Protein AF-A0A8T4MNX9-F1 (afdb_monomer)

Sequence (175 aa):
MQTFHKLNKKAQIATSMLVLIALIFSVAALFAMVSFNGNLQFSSVGLYGMINDANTMNNYFIQQSQIFGKSLVIECKDCSNEQILEKGKTFDAQRKIRFTNEGDFFAKLRNGEFKFEKQADNSYTLKIENIHVQFESGYNKIERNFDICQTFNSNGDFIGDCKVDIPVPAIEQTN

Solvent-accessible surface area (backbone atoms only — not comparable to full-atom values): 10101 Å² total; per-residue (Å²): 136,85,80,78,74,80,72,54,71,70,58,57,53,50,52,53,50,51,54,52,51,54,50,52,51,51,52,50,50,50,51,48,51,55,58,49,50,59,52,52,56,56,54,50,54,53,51,51,52,50,51,51,50,52,52,52,50,51,54,47,51,54,51,51,49,50,55,50,50,20,48,42,40,67,77,38,74,85,54,54,73,68,54,53,29,52,49,26,39,48,56,56,68,71,55,90,74,84,60,90,55,49,56,46,58,48,46,28,37,46,70,46,56,55,48,78,47,78,45,96,87,55,32,35,36,39,38,36,68,73,33,52,38,62,45,78,58,92,93,46,76,51,76,49,71,48,68,47,35,40,28,23,41,76,80,20,47,81,76,46,73,48,88,70,83,70,79,72,77,79,75,79,77,81,127

Foldseek 3Di:
DDPPPPPDVVVVVVVVVVVVVVVVVVVVVVVVVVVVVVVVVVVVVQVVVQVVVVVVVVVVLLVLVLVLLLCCLPVPVPHDLVVQLVSLLVSLVPDPDDDPFQCQSSVCSNVVQWDWDQDPVRKIKIKHFFRWGWDDDDPDIDIDTDIFIWIAHSNSHTDDGDDDPPPDPPPPPDD

Structure (mmCIF, N/CA/C/O backbone):
data_AF-A0A8T4MNX9-F1
#
_entry.id   AF-A0A8T4MNX9-F1
#
loop_
_atom_site.group_PDB
_atom_site.id
_atom_site.type_symbol
_atom_site.label_atom_id
_atom_site.label_alt_id
_atom_site.label_comp_id
_atom_site.label_asym_id
_atom_site.label_entity_id
_atom_site.label_seq_id
_atom_site.pdbx_PDB_ins_code
_atom_site.Cartn_x
_atom_site.Cartn_y
_atom_site.Cartn_z
_atom_site.occupancy
_atom_site.B_iso_or_equiv
_atom_site.auth_seq_id
_atom_site.auth_comp_id
_atom_site.auth_asym_id
_atom_site.auth_atom_id
_atom_site.pdbx_PDB_model_num
ATOM 1 N N . MET A 1 1 ? -70.159 -16.897 48.121 1.00 38.66 1 MET A N 1
ATOM 2 C CA . MET A 1 1 ? -69.484 -17.189 49.403 1.00 38.66 1 MET A CA 1
ATOM 3 C C . MET A 1 1 ? -67.984 -17.049 49.162 1.00 38.66 1 MET A C 1
ATOM 5 O O . MET A 1 1 ? -67.367 -17.960 48.635 1.00 38.66 1 MET A O 1
ATOM 9 N N . GLN A 1 2 ? -67.432 -15.850 49.371 1.00 43.41 2 GLN A N 1
ATOM 10 C CA . GLN A 1 2 ? -66.018 -15.557 49.115 1.00 43.41 2 GLN A CA 1
ATOM 11 C C . GLN A 1 2 ? -65.214 -15.901 50.368 1.00 43.41 2 GLN A C 1
ATOM 13 O O . GLN A 1 2 ? -65.247 -15.177 51.361 1.00 43.41 2 GLN A O 1
ATOM 18 N N . THR A 1 3 ? -64.510 -17.027 50.344 1.00 44.75 3 THR A N 1
ATOM 19 C CA . THR A 1 3 ? -63.519 -17.354 51.367 1.00 44.75 3 THR A CA 1
ATOM 20 C C . THR A 1 3 ? -62.298 -16.469 51.151 1.00 44.75 3 THR A C 1
ATOM 22 O O . THR A 1 3 ? -61.419 -16.793 50.355 1.00 44.75 3 THR A O 1
ATOM 25 N N . PHE A 1 4 ? -62.240 -15.339 51.859 1.00 53.03 4 PHE A N 1
ATOM 26 C CA . PHE A 1 4 ? -60.992 -14.606 52.051 1.00 53.03 4 PHE A CA 1
ATOM 27 C C . PHE A 1 4 ? -60.040 -15.507 52.836 1.00 53.03 4 PHE A C 1
ATOM 29 O O . PHE A 1 4 ? -60.134 -15.650 54.056 1.00 53.03 4 PHE A O 1
ATOM 36 N N . HIS A 1 5 ? -59.153 -16.174 52.104 1.00 58.25 5 HIS A N 1
ATOM 37 C CA . HIS A 1 5 ? -58.080 -16.971 52.666 1.00 58.25 5 HIS A CA 1
ATOM 38 C C . HIS A 1 5 ? -57.181 -16.021 53.466 1.00 58.25 5 HIS A C 1
ATOM 40 O O . HIS A 1 5 ? -56.518 -15.147 52.908 1.00 58.25 5 HIS A O 1
ATOM 46 N N . LYS A 1 6 ? -57.237 -16.123 54.798 1.00 58.81 6 LYS A N 1
ATOM 47 C CA . LYS A 1 6 ? -56.472 -15.287 55.726 1.00 58.81 6 LYS A CA 1
ATOM 48 C C . LYS A 1 6 ? -54.999 -15.676 55.588 1.00 58.81 6 LYS A C 1
ATOM 50 O O . LYS A 1 6 ? -54.526 -16.582 56.267 1.00 58.81 6 LYS A O 1
ATOM 55 N N . LEU A 1 7 ? -54.306 -15.044 54.642 1.00 60.62 7 LEU A N 1
ATOM 56 C CA . LEU A 1 7 ? -52.885 -15.264 54.392 1.00 60.62 7 LEU A CA 1
ATOM 57 C C . LEU A 1 7 ? -52.114 -15.073 55.702 1.00 60.62 7 LEU A C 1
ATOM 59 O O . LEU A 1 7 ? -52.277 -14.075 56.406 1.00 60.62 7 LEU A O 1
ATOM 63 N N . ASN A 1 8 ? -51.301 -16.070 56.046 1.00 74.56 8 ASN A N 1
ATOM 64 C CA . ASN A 1 8 ? -50.465 -16.053 57.238 1.00 74.56 8 ASN A CA 1
ATOM 65 C C . ASN A 1 8 ? -49.591 -14.785 57.208 1.00 74.56 8 ASN A C 1
ATOM 67 O O . ASN A 1 8 ? -48.913 -14.542 56.212 1.00 74.56 8 ASN A O 1
ATOM 71 N N . LYS A 1 9 ? -49.594 -13.970 58.275 1.00 70.88 9 LYS A N 1
ATOM 72 C CA . LYS A 1 9 ? -48.871 -12.678 58.318 1.00 70.88 9 LYS A CA 1
ATOM 73 C C . LYS A 1 9 ? -47.396 -12.812 57.919 1.00 70.88 9 LYS A C 1
ATOM 75 O O . LYS A 1 9 ? -46.846 -11.917 57.290 1.00 70.88 9 LYS A O 1
ATOM 80 N N . LYS A 1 10 ? -46.774 -13.956 58.226 1.00 69.94 10 LYS A N 1
ATOM 81 C CA . LYS A 1 10 ? -45.397 -14.276 57.813 1.00 69.94 10 LYS A CA 1
ATOM 82 C C . LYS A 1 10 ? -45.247 -14.411 56.293 1.00 69.94 10 LYS A C 1
ATOM 84 O O . LYS A 1 10 ? -44.260 -13.942 55.741 1.00 69.94 10 LYS A O 1
ATOM 89 N N . ALA A 1 11 ? -46.235 -15.002 55.621 1.00 69.56 11 ALA A N 1
ATOM 90 C CA . ALA A 1 11 ? -46.249 -15.138 54.169 1.00 69.56 11 ALA A CA 1
ATOM 91 C C . ALA A 1 11 ? -46.411 -13.777 53.478 1.00 69.56 11 ALA A C 1
ATOM 93 O O . ALA A 1 11 ? -45.709 -13.530 52.512 1.00 69.56 11 ALA A O 1
ATOM 94 N N . GLN A 1 12 ? -47.255 -12.880 54.008 1.00 77.69 12 GLN A N 1
ATOM 95 C CA . GLN A 1 12 ? -47.420 -11.510 53.491 1.00 77.69 12 GLN A CA 1
ATOM 96 C C . GLN A 1 12 ? -46.139 -10.668 53.586 1.00 77.69 12 GLN A C 1
ATOM 98 O O . GLN A 1 12 ? -45.825 -9.914 52.668 1.00 77.69 12 GLN A O 1
ATOM 103 N N . ILE A 1 13 ? -45.396 -10.800 54.689 1.00 80.56 13 ILE A N 1
ATOM 104 C CA . ILE A 1 13 ? -44.111 -10.110 54.872 1.00 80.56 13 ILE A CA 1
ATOM 105 C C . ILE A 1 13 ? -43.062 -10.666 53.898 1.00 80.56 13 ILE A C 1
ATOM 107 O O . ILE A 1 13 ? -42.304 -9.904 53.304 1.00 80.56 13 ILE A O 1
ATOM 111 N N . ALA A 1 14 ? -43.046 -11.985 53.687 1.00 79.38 14 ALA A N 1
ATOM 112 C CA . ALA A 1 14 ? -42.135 -12.613 52.736 1.00 79.38 14 ALA A CA 1
ATOM 113 C C . AL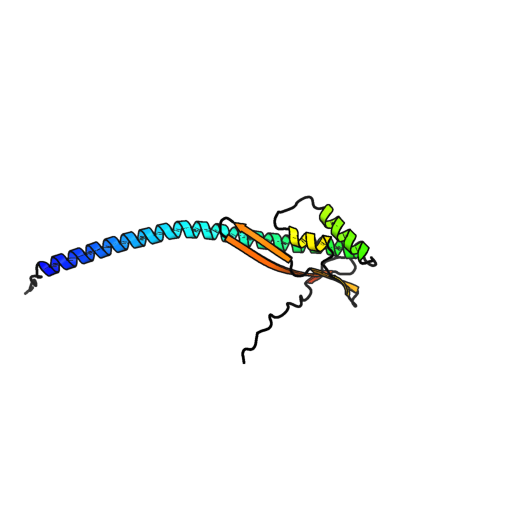A A 1 14 ? -42.427 -12.188 51.288 1.00 79.38 14 ALA A C 1
ATOM 115 O O . ALA A 1 14 ? -41.497 -11.836 50.566 1.00 79.38 14 ALA A O 1
ATOM 116 N N . THR A 1 15 ? -43.697 -12.153 50.860 1.00 81.31 15 THR A N 1
ATOM 117 C CA . THR A 1 15 ? -44.045 -11.676 49.512 1.00 81.31 15 THR A CA 1
ATOM 118 C C . THR A 1 15 ? -43.750 -10.194 49.322 1.00 81.31 15 THR A C 1
ATOM 120 O O . THR A 1 15 ? -43.265 -9.832 48.254 1.00 81.31 15 THR A O 1
ATOM 123 N N . SER A 1 16 ? -43.971 -9.335 50.326 1.00 83.81 16 SER A N 1
ATOM 124 C CA . SER A 1 16 ? -43.632 -7.910 50.187 1.00 83.81 16 SER A CA 1
ATOM 125 C C . SER A 1 16 ? -42.120 -7.685 50.067 1.00 83.81 16 SER A C 1
ATOM 127 O O . SER A 1 16 ? -41.690 -6.886 49.235 1.00 83.81 16 SER A O 1
ATOM 129 N N . MET A 1 17 ? -41.307 -8.443 50.813 1.00 86.00 17 MET A N 1
ATOM 130 C CA . MET A 1 17 ? -39.849 -8.427 50.658 1.00 86.00 17 MET A CA 1
ATOM 131 C C . MET A 1 17 ? -39.405 -8.911 49.278 1.00 86.00 17 MET A C 1
ATOM 133 O O . MET A 1 17 ? -38.504 -8.321 48.689 1.00 86.00 17 MET A O 1
ATOM 137 N N . LEU A 1 18 ? -40.042 -9.950 48.739 1.00 89.62 18 LEU A N 1
ATOM 138 C CA . LEU A 1 18 ? -39.700 -10.502 47.426 1.00 89.62 18 LEU A CA 1
ATOM 139 C C . LEU A 1 18 ? -39.966 -9.483 46.307 1.00 89.62 18 LEU A C 1
ATOM 141 O O . LEU A 1 18 ? -39.127 -9.300 45.428 1.00 89.62 18 LEU A O 1
ATOM 145 N N . VAL A 1 19 ? -41.082 -8.751 46.392 1.00 89.88 19 VAL A N 1
ATOM 146 C CA . VAL A 1 19 ? -41.398 -7.641 45.476 1.00 89.88 19 VAL A CA 1
ATOM 147 C C . VAL A 1 19 ? -40.375 -6.510 45.600 1.00 89.88 19 VAL A C 1
ATOM 149 O O . VAL A 1 19 ? -39.919 -5.989 44.585 1.00 89.88 19 VAL A O 1
ATOM 152 N N . LEU A 1 20 ? -39.966 -6.153 46.822 1.00 91.12 20 LEU A N 1
ATOM 153 C CA . LEU A 1 20 ? -38.957 -5.115 47.052 1.00 91.12 20 LEU A CA 1
ATOM 154 C C . LEU A 1 20 ? -37.597 -5.497 46.446 1.00 91.12 20 LEU A C 1
ATOM 156 O O . LEU A 1 20 ? -36.975 -4.691 45.758 1.00 91.12 20 LEU A O 1
ATOM 160 N N . ILE A 1 21 ? -37.155 -6.738 46.664 1.00 91.25 21 ILE A N 1
ATOM 161 C CA . ILE A 1 21 ? -35.903 -7.265 46.108 1.00 91.25 21 ILE A CA 1
ATOM 162 C C . ILE A 1 21 ? -35.964 -7.269 44.578 1.00 91.25 21 ILE A C 1
ATOM 164 O O . ILE A 1 21 ? -35.032 -6.793 43.931 1.00 91.25 21 ILE A O 1
ATOM 168 N N . ALA A 1 22 ? -37.071 -7.736 43.992 1.00 92.81 22 ALA A N 1
ATOM 169 C CA . ALA A 1 22 ? -37.268 -7.718 42.544 1.00 92.81 22 ALA A CA 1
ATOM 170 C C . ALA A 1 22 ? -37.194 -6.294 41.968 1.00 92.81 22 ALA A C 1
ATOM 172 O O . ALA A 1 22 ? -36.611 -6.082 40.902 1.00 92.81 22 ALA A O 1
ATOM 173 N N . LEU A 1 23 ? -37.726 -5.304 42.690 1.00 94.25 23 LEU A N 1
ATOM 174 C CA . LEU A 1 23 ? -37.681 -3.903 42.284 1.00 94.25 23 LEU A CA 1
ATOM 175 C C . LEU A 1 23 ? -36.249 -3.348 42.312 1.00 94.25 23 LEU A C 1
ATOM 177 O O . LEU A 1 23 ? -35.819 -2.720 41.347 1.00 94.25 23 LEU A O 1
ATOM 181 N N . ILE A 1 24 ? -35.482 -3.645 43.365 1.00 93.56 24 ILE A N 1
ATOM 182 C CA . ILE A 1 24 ? -34.069 -3.248 43.477 1.00 93.56 24 ILE A CA 1
ATOM 183 C C . ILE A 1 24 ? -33.238 -3.875 42.352 1.00 93.56 24 ILE A C 1
ATOM 185 O O . ILE A 1 24 ? -32.477 -3.170 41.691 1.00 93.56 24 ILE A O 1
ATOM 189 N N . PHE A 1 25 ? -33.414 -5.173 42.084 1.00 93.56 25 PHE A N 1
ATOM 190 C CA . PHE A 1 25 ? -32.725 -5.843 40.977 1.00 93.56 25 PHE A CA 1
ATOM 191 C C . PHE A 1 25 ? -33.097 -5.254 39.615 1.00 93.56 25 PHE A C 1
ATOM 193 O O . PHE A 1 25 ? -32.224 -5.099 38.767 1.00 93.56 25 PHE A O 1
ATOM 200 N N . SER A 1 26 ? -34.361 -4.875 39.415 1.00 94.12 26 SER A N 1
ATOM 201 C CA . SER A 1 26 ? -34.811 -4.246 38.168 1.00 94.12 26 SER A CA 1
ATOM 202 C C . SER A 1 26 ? -34.142 -2.887 37.949 1.00 94.12 26 SER A C 1
ATOM 204 O O . SER A 1 26 ? -33.672 -2.600 36.850 1.00 94.12 26 SER A O 1
ATOM 206 N N . VAL A 1 27 ? -34.032 -2.068 39.002 1.00 93.06 27 VAL A N 1
ATOM 207 C CA . VAL A 1 27 ? -33.327 -0.777 38.944 1.00 93.06 27 VAL A CA 1
ATOM 208 C C . VAL A 1 27 ? -31.831 -0.978 38.704 1.00 93.06 27 VAL A C 1
ATOM 210 O O . VAL A 1 27 ? -31.255 -0.287 37.868 1.00 93.06 27 VAL A O 1
ATOM 213 N N . ALA A 1 28 ? -31.203 -1.943 39.379 1.00 92.00 28 ALA A N 1
ATOM 214 C CA . ALA A 1 28 ? -29.792 -2.263 39.174 1.00 92.00 28 ALA A CA 1
ATOM 215 C C . ALA A 1 28 ? -29.514 -2.751 37.742 1.00 92.00 28 ALA A C 1
ATOM 217 O O . ALA A 1 28 ? -28.535 -2.330 37.131 1.00 92.00 28 ALA A O 1
ATOM 218 N N . ALA A 1 29 ? -30.395 -3.584 37.180 1.00 90.31 29 ALA A N 1
ATOM 219 C C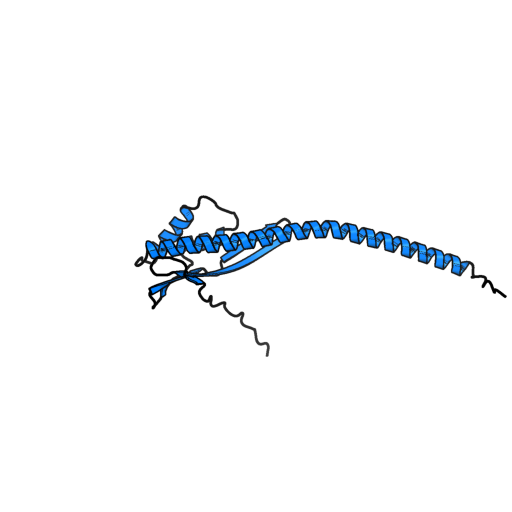A . ALA A 1 29 ? -30.296 -4.054 35.802 1.00 90.31 29 ALA A CA 1
ATOM 220 C C . ALA A 1 29 ? -30.454 -2.907 34.790 1.00 90.31 29 ALA A C 1
ATOM 222 O O . ALA A 1 29 ? -29.663 -2.807 33.855 1.00 90.31 29 ALA A O 1
ATOM 223 N N . LEU A 1 30 ? -31.420 -2.007 35.004 1.00 88.50 30 LEU A N 1
ATOM 224 C CA . LEU A 1 30 ? -31.584 -0.791 34.200 1.00 88.50 30 LEU A CA 1
ATOM 225 C C . LEU A 1 30 ? -30.348 0.108 34.279 1.00 88.50 30 LEU A C 1
ATOM 227 O O . LEU A 1 30 ? -29.861 0.571 33.252 1.00 88.50 30 LEU A O 1
ATOM 231 N N . PHE A 1 31 ? -29.808 0.319 35.479 1.00 89.12 31 PHE A N 1
ATOM 232 C CA . PHE A 1 31 ? -28.610 1.130 35.676 1.00 89.12 31 PHE A CA 1
ATOM 233 C C . PHE A 1 31 ? -27.387 0.511 34.990 1.00 89.12 31 PHE A C 1
ATOM 235 O O . PHE A 1 31 ? -26.633 1.214 34.318 1.00 89.12 31 PHE A O 1
ATOM 242 N N . ALA A 1 32 ? -27.222 -0.811 35.093 1.00 85.62 32 ALA A N 1
ATOM 243 C CA . ALA A 1 32 ? -26.189 -1.541 34.371 1.00 85.62 32 ALA A CA 1
ATOM 244 C C . ALA A 1 32 ? -26.362 -1.379 32.853 1.00 85.62 32 ALA A C 1
ATOM 246 O O . ALA A 1 32 ? -25.407 -1.000 32.182 1.00 85.62 32 ALA A O 1
ATOM 247 N N . MET A 1 33 ? -27.571 -1.571 32.312 1.00 84.81 33 MET A N 1
ATOM 248 C CA . MET A 1 33 ? -27.839 -1.372 30.882 1.00 84.81 33 MET A CA 1
ATOM 249 C C . MET A 1 33 ? -27.524 0.053 30.419 1.00 84.81 33 MET A C 1
ATOM 251 O O . MET A 1 33 ? -26.885 0.214 29.385 1.00 84.81 33 MET A O 1
ATOM 255 N N . VAL A 1 34 ? -27.916 1.084 31.174 1.00 82.56 34 VAL A N 1
ATOM 256 C CA . VAL A 1 34 ? -27.624 2.488 30.831 1.00 82.56 34 VAL A CA 1
ATOM 257 C C . VAL A 1 34 ? -26.116 2.760 30.850 1.00 82.56 34 VAL A C 1
ATOM 259 O O . VAL A 1 34 ? -25.593 3.363 29.913 1.00 82.56 34 VAL A O 1
ATOM 262 N N . SER A 1 35 ? -25.410 2.269 31.872 1.00 77.75 35 SER A N 1
ATOM 263 C CA . SER A 1 35 ? -23.952 2.401 31.996 1.00 77.75 35 SER A CA 1
ATOM 264 C C . SER A 1 35 ? -23.205 1.689 30.857 1.00 77.75 35 SER A C 1
ATOM 266 O O . SER A 1 35 ? -22.291 2.250 30.252 1.00 77.75 35 SER A O 1
ATOM 268 N N . PHE A 1 36 ? -23.642 0.481 30.486 1.00 74.44 36 PHE A N 1
ATOM 269 C CA . PHE A 1 36 ? -23.072 -0.259 29.359 1.00 74.44 36 PHE A CA 1
ATOM 270 C C . PHE A 1 36 ? -23.393 0.384 28.005 1.00 74.44 36 PHE A C 1
ATOM 272 O O . PHE A 1 36 ? -22.516 0.432 27.145 1.00 74.44 36 PHE A O 1
ATOM 279 N N . ASN A 1 37 ? -24.602 0.915 27.807 1.00 71.75 37 ASN A N 1
ATOM 280 C CA . ASN A 1 37 ? -25.003 1.512 26.531 1.00 71.75 37 ASN A CA 1
ATOM 281 C C . ASN A 1 37 ? -24.172 2.766 26.197 1.00 71.75 37 ASN A C 1
ATOM 283 O O . ASN A 1 37 ? -23.729 2.926 25.061 1.00 71.75 37 ASN A O 1
ATOM 287 N N . GLY A 1 38 ? -23.881 3.607 27.198 1.00 62.12 38 GLY A N 1
ATOM 288 C CA . GLY A 1 38 ? -23.017 4.781 27.023 1.00 62.12 38 GLY A CA 1
ATOM 289 C C . GLY A 1 38 ? -21.583 4.424 26.609 1.00 62.12 38 GLY A C 1
ATOM 290 O O . GLY A 1 38 ? -21.027 5.047 25.705 1.00 62.12 38 GLY A O 1
ATOM 291 N N . ASN A 1 39 ? -21.004 3.377 27.206 1.00 60.72 39 ASN A N 1
ATOM 292 C CA . ASN A 1 39 ? -19.654 2.918 26.863 1.00 60.72 39 ASN A CA 1
ATOM 293 C C . ASN A 1 39 ? -19.589 2.188 25.510 1.00 60.72 39 ASN A C 1
ATOM 295 O O . ASN A 1 39 ? -18.645 2.398 24.750 1.00 60.72 39 ASN A O 1
ATOM 299 N N . LEU A 1 40 ? -20.594 1.378 25.163 1.00 61.28 40 LEU A N 1
ATOM 300 C CA . LEU A 1 40 ? -20.637 0.665 23.878 1.00 61.28 40 LEU A CA 1
ATOM 301 C C . LEU A 1 40 ? -20.752 1.620 22.684 1.00 61.28 40 LEU A C 1
ATOM 303 O O . LEU A 1 40 ? -20.117 1.404 21.647 1.00 61.28 40 LEU A O 1
ATOM 307 N N . GLN A 1 41 ? -21.525 2.698 22.822 1.00 59.00 41 GLN A N 1
ATOM 308 C CA . GLN A 1 41 ? -21.655 3.699 21.766 1.00 59.00 41 GLN A CA 1
ATOM 309 C C . GLN A 1 41 ? -20.327 4.442 21.529 1.00 59.00 41 GLN A C 1
ATOM 311 O O . GLN A 1 41 ? -19.943 4.666 20.384 1.00 59.00 41 GLN A O 1
ATOM 316 N N . PHE A 1 42 ? -19.565 4.738 22.587 1.00 59.41 42 PHE A N 1
ATOM 317 C CA . PHE A 1 42 ? -18.247 5.371 22.464 1.00 59.41 42 PHE A CA 1
ATOM 318 C C . PHE A 1 42 ? -17.194 4.439 21.839 1.00 59.41 42 PHE A C 1
ATOM 320 O O . PHE A 1 42 ? -16.425 4.859 20.973 1.00 59.41 42 PHE A O 1
ATOM 327 N N . SER A 1 43 ? -17.178 3.157 22.220 1.00 60.72 43 SER A N 1
ATOM 328 C CA . SER A 1 43 ? -16.235 2.175 21.663 1.00 60.72 43 SER A CA 1
ATOM 329 C C . SER A 1 43 ? -16.526 1.817 20.201 1.00 60.72 43 SER A C 1
ATOM 331 O O . SER A 1 43 ? -15.595 1.607 19.426 1.00 60.72 43 SER A O 1
ATOM 333 N N . SER A 1 44 ? -17.799 1.778 19.795 1.00 59.78 44 SER A N 1
ATOM 334 C CA . SER A 1 44 ? -18.189 1.447 18.415 1.00 59.78 44 SER A CA 1
ATOM 335 C C . SER A 1 44 ? -17.891 2.568 17.415 1.00 59.78 44 SER A C 1
ATOM 337 O O . SER A 1 44 ? -17.459 2.279 16.300 1.00 59.78 44 SER A O 1
ATOM 339 N N . VAL A 1 45 ? -18.035 3.837 17.815 1.00 65.31 45 VAL A N 1
ATOM 340 C CA . VAL A 1 45 ? -17.659 4.990 16.976 1.00 65.31 45 VAL A CA 1
ATOM 341 C C . VAL A 1 45 ? -16.153 5.000 16.697 1.00 65.31 45 VAL A C 1
ATOM 343 O O . VAL A 1 45 ? -15.748 5.200 15.551 1.00 65.31 45 VAL A O 1
ATOM 346 N N . GLY A 1 46 ? -15.326 4.714 17.710 1.00 66.25 46 GLY A N 1
ATOM 347 C CA . GLY A 1 46 ? -13.875 4.594 17.536 1.00 66.25 46 GLY A CA 1
ATOM 348 C C . GLY A 1 46 ? -13.496 3.480 16.557 1.00 66.25 46 GLY A C 1
ATOM 349 O O . GLY A 1 46 ? -12.719 3.707 15.633 1.00 66.25 46 GLY A O 1
ATOM 350 N N . LEU A 1 47 ? -14.106 2.299 16.694 1.00 68.94 47 LEU A N 1
ATOM 351 C CA . LEU A 1 47 ? -13.838 1.159 15.814 1.00 68.94 47 LEU A CA 1
ATOM 352 C C . LEU A 1 47 ? -14.267 1.422 14.359 1.00 68.94 47 LEU A C 1
ATOM 354 O O . LEU A 1 47 ? -13.548 1.071 13.425 1.00 68.94 47 LEU A O 1
ATOM 358 N N . TYR A 1 48 ? -15.425 2.063 14.158 1.00 74.12 48 TYR A N 1
ATOM 359 C CA . TYR A 1 48 ? -15.923 2.412 12.826 1.00 74.12 48 TYR A CA 1
ATOM 360 C C . TYR A 1 48 ? -15.003 3.414 12.116 1.00 74.12 48 TYR A C 1
ATOM 362 O O . TYR A 1 48 ? -14.690 3.228 10.940 1.00 74.12 48 TYR A O 1
ATOM 370 N N . GLY A 1 49 ? -14.518 4.430 12.841 1.00 75.94 49 GLY A N 1
ATOM 371 C CA . GLY A 1 49 ? -13.524 5.376 12.326 1.00 75.94 49 GLY A CA 1
ATOM 372 C C . GLY A 1 49 ? -12.258 4.666 11.847 1.00 75.94 49 GLY A C 1
ATOM 373 O O . GLY A 1 49 ? -11.851 4.845 10.705 1.00 75.94 49 GLY A O 1
ATOM 374 N N . MET A 1 50 ? -11.716 3.753 12.657 1.00 74.94 50 MET A N 1
ATOM 375 C CA . MET A 1 50 ? -10.510 2.995 12.299 1.00 74.94 50 MET A CA 1
ATOM 376 C C . MET A 1 50 ? -10.702 2.092 11.072 1.00 74.94 50 MET A C 1
ATOM 378 O O . MET A 1 50 ? -9.795 1.967 10.253 1.00 74.94 50 MET A O 1
ATOM 382 N N . ILE A 1 51 ? -11.872 1.461 10.916 1.00 79.44 51 ILE A N 1
ATOM 383 C CA . ILE A 1 51 ? -12.182 0.658 9.719 1.00 79.44 51 ILE A CA 1
ATOM 384 C C . ILE A 1 51 ? -12.239 1.551 8.475 1.00 79.44 51 ILE A C 1
ATOM 386 O O . ILE A 1 51 ? -11.717 1.177 7.422 1.00 79.44 51 ILE A O 1
ATOM 390 N N . ASN A 1 52 ? -12.862 2.725 8.587 1.00 82.94 52 ASN A N 1
ATOM 391 C CA . ASN A 1 52 ? -12.934 3.680 7.489 1.00 82.94 52 ASN A CA 1
ATOM 392 C C . ASN A 1 52 ? -11.546 4.223 7.110 1.00 82.94 52 ASN A C 1
ATOM 394 O O . ASN A 1 52 ? -11.226 4.308 5.922 1.00 82.94 52 ASN A O 1
ATOM 398 N N . ASP A 1 53 ? -10.704 4.517 8.099 1.00 81.62 53 ASP A N 1
ATOM 399 C CA . ASP A 1 53 ? -9.321 4.952 7.892 1.00 81.62 53 ASP A CA 1
ATOM 400 C C . ASP A 1 53 ? -8.492 3.854 7.216 1.00 81.62 53 ASP A C 1
ATOM 402 O O . ASP A 1 53 ? -7.782 4.126 6.247 1.00 81.62 53 ASP A O 1
ATOM 406 N N . ALA A 1 54 ? -8.653 2.596 7.638 1.00 81.44 54 ALA A N 1
ATOM 407 C CA . ALA A 1 54 ? -7.997 1.450 7.012 1.00 81.44 54 ALA A CA 1
ATOM 408 C C . ALA A 1 54 ? -8.395 1.271 5.543 1.00 81.44 54 ALA A C 1
ATOM 410 O O . ALA A 1 54 ? -7.536 1.049 4.690 1.00 81.44 54 ALA A O 1
ATOM 411 N N . ASN A 1 55 ? -9.683 1.409 5.225 1.00 83.81 55 ASN A N 1
ATOM 412 C CA . ASN A 1 55 ? -10.159 1.321 3.845 1.00 83.81 55 ASN A CA 1
ATOM 413 C C . ASN A 1 55 ? -9.669 2.504 2.998 1.00 83.81 55 ASN A C 1
ATOM 415 O O . ASN A 1 55 ? -9.264 2.317 1.852 1.00 83.81 55 ASN A O 1
ATOM 419 N N . THR A 1 56 ? -9.669 3.712 3.564 1.00 85.38 56 THR A N 1
ATOM 420 C CA . THR A 1 56 ? -9.156 4.916 2.896 1.00 85.38 56 THR A CA 1
ATOM 421 C C . THR A 1 56 ? -7.667 4.773 2.591 1.00 85.38 56 THR A C 1
ATOM 423 O O . THR A 1 56 ? -7.241 5.077 1.480 1.00 85.38 56 THR A O 1
ATOM 426 N N . MET A 1 57 ? -6.889 4.241 3.536 1.00 84.25 57 MET A N 1
ATOM 427 C CA . MET A 1 57 ? -5.460 3.997 3.360 1.00 84.25 57 MET A CA 1
ATOM 428 C C . MET A 1 57 ? -5.178 2.919 2.312 1.00 84.25 57 MET A C 1
ATOM 430 O O . MET A 1 57 ? -4.308 3.098 1.465 1.00 84.25 57 MET A O 1
ATOM 434 N N . ASN A 1 58 ? -5.945 1.825 2.319 1.00 85.44 58 ASN A N 1
ATOM 435 C CA . ASN A 1 58 ? -5.832 0.796 1.290 1.00 85.44 58 ASN A CA 1
ATOM 436 C C . ASN A 1 58 ? -6.084 1.391 -0.106 1.00 85.44 58 ASN A C 1
ATOM 438 O O . ASN A 1 58 ? -5.259 1.252 -1.005 1.00 85.44 58 ASN A O 1
ATOM 442 N N . ASN A 1 59 ? -7.170 2.153 -0.266 1.00 88.00 59 ASN A N 1
ATOM 443 C CA . ASN A 1 59 ? -7.470 2.844 -1.522 1.00 88.00 59 ASN A CA 1
ATOM 444 C C . ASN A 1 59 ? -6.357 3.821 -1.923 1.00 88.00 59 ASN A C 1
ATOM 446 O O . ASN A 1 59 ? -6.018 3.920 -3.103 1.00 88.00 59 ASN A O 1
ATOM 450 N N . TYR A 1 60 ? -5.766 4.518 -0.953 1.00 88.94 60 TYR A N 1
ATOM 451 C CA . TYR A 1 60 ? -4.633 5.398 -1.196 1.00 88.94 60 TYR A CA 1
ATOM 452 C C . TYR A 1 60 ? -3.415 4.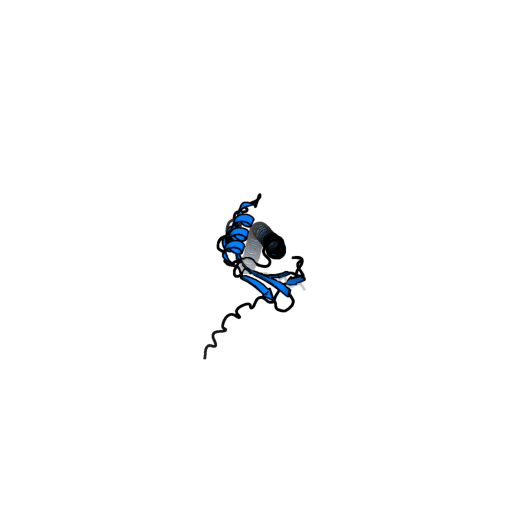622 -1.723 1.00 88.94 60 TYR A C 1
ATOM 454 O O . TYR A 1 60 ? -2.869 5.008 -2.755 1.00 88.94 60 TYR A O 1
ATOM 462 N N . PHE A 1 61 ? -3.022 3.495 -1.117 1.00 90.56 61 PHE A N 1
ATOM 463 C CA . PHE A 1 61 ? -1.898 2.688 -1.623 1.00 90.56 61 PHE A CA 1
ATOM 464 C C . PHE A 1 61 ? -2.181 2.056 -2.982 1.00 90.56 61 PHE A C 1
ATOM 466 O O . PHE A 1 61 ? -1.283 1.995 -3.822 1.00 90.56 61 PHE A O 1
ATOM 473 N N . ILE A 1 62 ? -3.423 1.657 -3.251 1.00 91.81 62 ILE A N 1
ATOM 474 C CA . ILE A 1 62 ? -3.842 1.197 -4.579 1.00 91.81 62 ILE A CA 1
ATOM 475 C C . ILE A 1 62 ? -3.652 2.303 -5.625 1.00 91.81 62 ILE A C 1
ATOM 477 O O . ILE A 1 62 ? -3.092 2.052 -6.688 1.00 91.81 62 ILE A O 1
ATOM 481 N N . GLN A 1 63 ? -4.027 3.547 -5.323 1.00 92.31 63 GLN A N 1
ATOM 482 C CA . GLN A 1 63 ? -3.801 4.670 -6.239 1.00 92.31 63 GLN A CA 1
ATOM 483 C C . GLN A 1 63 ? -2.314 5.010 -6.397 1.00 92.31 63 GLN A C 1
ATOM 485 O O . GLN A 1 63 ? -1.850 5.260 -7.508 1.00 92.31 63 GLN A O 1
ATOM 490 N N . GLN A 1 64 ? -1.544 5.009 -5.307 1.00 93.00 64 GLN A N 1
ATOM 491 C CA . GLN A 1 64 ? -0.109 5.296 -5.370 1.00 93.00 64 GLN A CA 1
ATOM 492 C C . GLN A 1 64 ? 0.653 4.226 -6.155 1.00 93.00 64 GLN A C 1
ATOM 494 O O . GLN A 1 64 ? 1.511 4.564 -6.966 1.00 93.00 64 GLN A O 1
ATOM 499 N N . SER A 1 65 ? 0.308 2.951 -5.975 1.00 93.50 65 SER A N 1
ATOM 500 C CA . SER A 1 65 ? 0.881 1.851 -6.759 1.00 93.50 65 SER A CA 1
ATOM 501 C C . SER A 1 65 ? 0.513 1.937 -8.241 1.00 93.50 65 SER A C 1
ATOM 503 O O . SER A 1 65 ? 1.380 1.690 -9.074 1.00 93.50 65 SER A O 1
ATOM 505 N N . GLN A 1 66 ? -0.693 2.399 -8.592 1.00 95.19 66 GLN A N 1
ATOM 506 C CA . GLN A 1 66 ? -1.062 2.660 -9.989 1.00 95.19 66 GLN A CA 1
ATOM 507 C C . GLN A 1 66 ? -0.214 3.771 -10.615 1.00 95.19 66 GLN A C 1
ATOM 509 O O . GLN A 1 66 ? 0.277 3.619 -11.733 1.00 95.19 66 GLN A O 1
ATOM 514 N N . ILE A 1 67 ? -0.011 4.882 -9.899 1.00 94.25 67 ILE A N 1
ATOM 515 C CA . ILE A 1 67 ? 0.831 5.993 -10.371 1.00 94.25 67 ILE A CA 1
ATOM 516 C C . ILE A 1 67 ? 2.281 5.522 -10.529 1.00 94.25 67 ILE A C 1
ATOM 518 O O . ILE A 1 67 ? 2.913 5.793 -11.552 1.00 94.25 67 ILE A O 1
ATOM 522 N N . PHE A 1 68 ? 2.795 4.792 -9.538 1.00 94.44 68 PHE A N 1
ATOM 523 C CA . PHE A 1 68 ? 4.146 4.249 -9.564 1.00 94.44 68 PHE A CA 1
ATOM 524 C C . PHE A 1 68 ? 4.338 3.258 -10.719 1.00 94.44 68 PHE A C 1
ATOM 526 O O . PHE A 1 68 ? 5.254 3.423 -11.522 1.00 94.44 68 PHE A O 1
ATOM 533 N N . GLY A 1 69 ? 3.438 2.282 -10.864 1.00 93.81 69 GLY A N 1
ATOM 534 C CA . GLY A 1 69 ? 3.470 1.296 -11.943 1.00 93.81 69 GLY A CA 1
ATOM 535 C C . GLY A 1 69 ? 3.392 1.945 -13.324 1.00 93.81 69 GLY A C 1
ATOM 536 O O . GLY A 1 69 ? 4.183 1.606 -14.204 1.00 93.81 69 GLY A O 1
ATOM 537 N N . LYS A 1 70 ? 2.532 2.956 -13.502 1.00 94.81 70 LYS A N 1
ATOM 538 C CA . LYS A 1 70 ? 2.477 3.752 -14.737 1.00 94.81 70 LYS A CA 1
ATOM 539 C C . LYS A 1 70 ? 3.809 4.440 -15.047 1.00 94.81 70 LYS A C 1
ATOM 541 O O . LYS A 1 70 ? 4.273 4.370 -16.184 1.00 94.81 70 LYS A O 1
ATOM 546 N N . SER A 1 71 ? 4.433 5.077 -14.053 1.00 93.06 71 SER A N 1
ATOM 547 C CA . SER A 1 71 ? 5.746 5.716 -14.224 1.00 93.06 71 SER A CA 1
ATOM 548 C C . SER A 1 71 ? 6.821 4.693 -14.605 1.00 93.06 71 SER A C 1
ATOM 550 O O . SER A 1 71 ? 7.596 4.946 -15.526 1.00 93.06 71 SER A O 1
ATOM 552 N N . LEU A 1 72 ? 6.817 3.499 -13.997 1.00 92.69 72 LEU A N 1
ATOM 553 C CA . LEU A 1 72 ? 7.745 2.426 -14.367 1.00 92.69 72 LEU A CA 1
ATOM 554 C C . LEU A 1 72 ? 7.562 1.963 -15.818 1.00 92.69 72 LEU A C 1
ATOM 556 O O . LEU A 1 72 ? 8.554 1.789 -16.522 1.00 92.69 72 LEU A O 1
ATOM 560 N N . VAL A 1 73 ? 6.325 1.808 -16.299 1.00 92.62 73 VAL A N 1
ATOM 561 C CA . VAL A 1 73 ? 6.074 1.405 -17.695 1.00 92.62 73 VAL A CA 1
ATOM 562 C C . VAL A 1 73 ? 6.542 2.473 -18.687 1.00 92.62 73 VAL A C 1
ATOM 564 O O . VAL A 1 73 ? 7.194 2.148 -19.679 1.00 92.62 73 VAL A O 1
ATOM 567 N N . ILE A 1 74 ? 6.202 3.740 -18.436 1.00 90.94 74 ILE A N 1
ATOM 568 C CA . ILE A 1 74 ? 6.465 4.841 -19.373 1.00 90.94 74 ILE A CA 1
ATOM 569 C C . ILE A 1 74 ? 7.948 5.211 -19.390 1.00 90.94 74 ILE A C 1
ATOM 571 O O . ILE A 1 74 ? 8.528 5.419 -20.454 1.00 90.94 74 ILE A O 1
ATOM 575 N N . GLU A 1 75 ? 8.560 5.316 -18.214 1.00 88.75 75 GLU A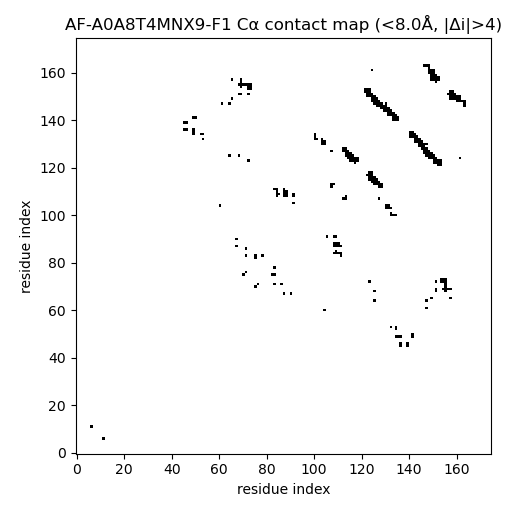 N 1
ATOM 576 C CA . GLU A 1 75 ? 9.903 5.875 -18.056 1.00 88.75 75 GLU A CA 1
ATOM 577 C C . GLU A 1 75 ? 10.981 4.799 -17.916 1.00 88.75 75 GLU A C 1
ATOM 579 O O . GLU A 1 75 ? 12.164 5.112 -18.042 1.00 88.75 75 GLU A O 1
ATOM 584 N N . CYS A 1 76 ? 10.595 3.550 -17.634 1.00 84.94 76 CYS A N 1
ATOM 585 C CA . CYS A 1 76 ? 11.517 2.475 -17.275 1.00 84.94 76 CYS A CA 1
ATOM 586 C C . CYS A 1 76 ? 11.237 1.141 -17.986 1.00 84.94 76 CYS A C 1
ATOM 588 O O . CYS A 1 76 ? 11.499 0.068 -17.442 1.00 84.94 76 CYS A O 1
ATOM 590 N N . LYS A 1 77 ? 10.753 1.197 -19.233 1.00 77.31 77 LYS A N 1
ATOM 591 C CA . LYS A 1 77 ? 10.412 0.012 -20.038 1.00 77.31 77 LYS A CA 1
ATOM 592 C C . LYS A 1 77 ? 11.544 -1.022 -20.155 1.00 77.31 77 LYS A C 1
ATOM 594 O O . LYS A 1 77 ? 11.262 -2.217 -20.133 1.00 77.31 77 LYS A O 1
ATOM 599 N N . ASP A 1 78 ? 12.784 -0.539 -20.257 1.00 83.69 78 ASP A N 1
ATOM 600 C CA . ASP A 1 78 ? 14.012 -1.330 -20.429 1.00 83.69 78 ASP A CA 1
ATOM 601 C C . ASP A 1 78 ? 15.057 -1.007 -19.337 1.00 83.69 78 ASP A C 1
ATOM 603 O O . ASP A 1 78 ? 16.265 -1.082 -19.561 1.00 83.69 78 ASP A O 1
ATOM 607 N N . CYS A 1 79 ? 14.599 -0.582 -18.156 1.00 86.38 79 CYS A N 1
ATOM 608 C CA . CYS A 1 79 ? 15.482 -0.235 -17.046 1.00 86.38 79 CYS A CA 1
ATOM 609 C C . CYS A 1 79 ? 16.148 -1.455 -16.404 1.00 86.38 79 CYS A C 1
ATOM 611 O O . CYS A 1 79 ? 15.561 -2.532 -16.309 1.00 86.38 79 CYS A O 1
ATOM 613 N N . SER A 1 80 ? 17.350 -1.251 -15.863 1.00 88.50 80 SER A N 1
ATOM 614 C CA . SER A 1 80 ? 17.953 -2.203 -14.930 1.00 88.50 80 SER A CA 1
ATOM 615 C C . SER A 1 80 ? 17.221 -2.197 -13.581 1.00 88.50 80 SER A C 1
ATOM 617 O O . SER A 1 80 ? 16.556 -1.224 -13.212 1.00 88.50 80 SER A O 1
ATOM 619 N N . ASN A 1 81 ? 17.401 -3.259 -12.791 1.00 86.19 81 ASN A N 1
ATOM 620 C CA . ASN A 1 81 ? 16.849 -3.341 -11.432 1.00 86.19 81 ASN A CA 1
ATOM 621 C C . ASN A 1 81 ? 17.299 -2.167 -10.542 1.00 86.19 81 ASN A C 1
ATOM 623 O O . ASN A 1 81 ? 16.529 -1.684 -9.717 1.00 86.19 81 ASN A O 1
ATOM 627 N N . GLU A 1 82 ? 18.523 -1.669 -10.735 1.00 88.44 82 GLU A N 1
ATOM 628 C CA . GLU A 1 82 ? 19.054 -0.512 -10.004 1.00 88.44 82 GLU A CA 1
ATOM 629 C C . GLU A 1 82 ? 18.295 0.777 -10.350 1.00 88.44 82 GLU A C 1
ATOM 631 O O . GLU A 1 82 ? 17.976 1.568 -9.465 1.00 88.44 82 GLU A O 1
ATOM 636 N N . GLN A 1 83 ? 17.940 0.973 -11.623 1.00 90.19 83 GLN A N 1
ATOM 637 C CA . GLN A 1 83 ? 17.154 2.129 -12.060 1.00 90.19 83 GLN A CA 1
ATOM 638 C C . GLN A 1 83 ? 15.713 2.061 -11.543 1.00 90.19 83 GLN A C 1
ATOM 640 O O . GLN A 1 83 ? 15.166 3.075 -11.111 1.00 90.19 83 GLN A O 1
ATOM 645 N N . ILE A 1 84 ? 15.116 0.866 -11.531 1.00 88.81 84 ILE A N 1
ATOM 646 C CA . ILE A 1 84 ? 13.789 0.628 -10.947 1.00 88.81 84 ILE A CA 1
ATOM 647 C C . ILE A 1 84 ? 13.800 0.933 -9.438 1.00 88.81 84 ILE A C 1
ATOM 649 O O . ILE A 1 84 ? 12.892 1.595 -8.931 1.00 88.81 84 ILE A O 1
ATOM 653 N N . LEU A 1 85 ? 14.856 0.530 -8.724 1.00 90.88 85 LEU A N 1
ATOM 654 C CA . LEU A 1 85 ? 15.041 0.853 -7.308 1.00 90.88 85 LEU A CA 1
ATOM 655 C C . LEU A 1 85 ? 15.169 2.369 -7.073 1.00 90.88 85 LEU A C 1
ATOM 657 O O . LEU A 1 85 ? 14.506 2.919 -6.193 1.00 90.88 85 LEU A O 1
ATOM 661 N N . GLU A 1 86 ? 15.982 3.068 -7.867 1.00 91.44 86 GLU A N 1
ATOM 662 C CA . GLU A 1 86 ? 16.124 4.530 -7.782 1.00 91.44 86 GLU A CA 1
ATOM 663 C C . GLU A 1 86 ? 14.806 5.266 -8.069 1.00 91.44 86 GLU A C 1
ATOM 665 O O . GLU A 1 86 ? 14.497 6.272 -7.420 1.00 91.44 86 GLU A O 1
ATOM 670 N N . LYS A 1 87 ? 13.968 4.739 -8.972 1.00 90.38 87 LYS A N 1
ATOM 671 C CA . LYS A 1 87 ? 12.604 5.246 -9.178 1.00 90.38 87 LYS A CA 1
ATOM 672 C C . LYS A 1 87 ? 11.751 5.078 -7.925 1.00 90.38 87 LYS A C 1
ATOM 674 O O . LYS A 1 87 ? 11.076 6.031 -7.547 1.00 90.38 87 LYS A O 1
ATOM 679 N N . GLY A 1 88 ? 11.828 3.934 -7.245 1.00 89.06 88 GLY A N 1
ATOM 680 C CA . GLY A 1 88 ? 11.155 3.707 -5.960 1.00 89.06 88 GLY A CA 1
ATOM 681 C C . GLY A 1 88 ? 11.556 4.729 -4.889 1.00 89.06 88 GLY A C 1
ATOM 682 O O . GLY A 1 88 ? 10.696 5.340 -4.251 1.00 89.06 88 GLY A O 1
ATOM 683 N N . LYS A 1 89 ? 12.861 5.004 -4.750 1.00 90.00 89 LYS A N 1
ATOM 684 C CA . LYS A 1 89 ? 13.379 6.040 -3.834 1.00 90.00 89 LYS A CA 1
ATOM 685 C C . LYS A 1 89 ? 12.899 7.441 -4.209 1.00 90.00 89 LYS A C 1
ATOM 687 O O . LYS A 1 89 ? 12.499 8.216 -3.342 1.00 90.00 89 LYS A O 1
ATOM 692 N N . THR A 1 90 ? 12.930 7.767 -5.500 1.00 90.44 90 THR A N 1
ATOM 693 C CA . THR A 1 90 ? 12.502 9.076 -6.010 1.00 90.44 90 THR A CA 1
ATOM 694 C C . THR A 1 90 ? 11.002 9.282 -5.804 1.00 90.44 90 THR A C 1
ATOM 696 O O . THR A 1 90 ? 10.580 10.368 -5.411 1.00 90.44 90 THR A O 1
ATOM 699 N N . PHE A 1 91 ? 10.201 8.235 -6.005 1.00 89.50 91 PHE A N 1
ATOM 700 C CA . PHE A 1 91 ? 8.760 8.253 -5.781 1.00 89.50 91 PHE A CA 1
ATOM 701 C C . PHE A 1 91 ? 8.417 8.548 -4.312 1.00 89.50 91 PHE A C 1
ATOM 703 O O . PHE A 1 91 ? 7.605 9.431 -4.044 1.00 89.50 91 PHE A O 1
ATOM 710 N N . ASP A 1 92 ? 9.097 7.903 -3.352 1.00 86.56 92 ASP A N 1
ATOM 711 C CA . ASP A 1 92 ? 8.952 8.227 -1.920 1.00 86.56 92 ASP A CA 1
ATOM 712 C C . ASP A 1 92 ? 9.393 9.671 -1.604 1.00 86.56 92 ASP A C 1
ATOM 714 O O . ASP A 1 92 ? 8.737 10.392 -0.847 1.00 86.56 92 ASP A O 1
ATOM 718 N N . ALA A 1 93 ? 10.481 10.140 -2.221 1.00 85.19 93 ALA A N 1
ATOM 719 C CA . ALA A 1 93 ? 11.000 11.490 -2.005 1.00 85.19 93 ALA A CA 1
ATOM 720 C C . ALA A 1 93 ? 10.061 12.603 -2.511 1.00 85.19 93 ALA A C 1
ATOM 722 O O . ALA A 1 93 ? 10.027 13.685 -1.928 1.00 85.19 93 ALA A O 1
ATOM 723 N N . GLN A 1 94 ? 9.275 12.353 -3.563 1.00 85.94 94 GLN A N 1
ATOM 724 C CA . GLN A 1 94 ? 8.348 13.331 -4.154 1.00 85.94 94 GLN A CA 1
ATOM 725 C C . GLN A 1 94 ? 7.051 13.531 -3.352 1.00 85.94 94 GLN A C 1
ATOM 727 O O . GLN A 1 94 ? 6.225 14.388 -3.686 1.00 85.94 94 GLN A O 1
ATOM 732 N N . ARG A 1 95 ? 6.855 12.767 -2.275 1.00 80.56 95 ARG A N 1
ATOM 733 C CA . ARG A 1 95 ? 5.639 12.825 -1.464 1.00 80.56 95 ARG A CA 1
ATOM 734 C C . ARG A 1 95 ? 5.552 14.123 -0.675 1.00 80.56 95 ARG A C 1
ATOM 736 O O . ARG A 1 95 ? 6.390 14.423 0.172 1.00 80.56 95 ARG A O 1
ATOM 743 N N . LYS A 1 96 ? 4.462 14.858 -0.902 1.00 72.44 96 LYS A N 1
ATOM 744 C CA . LYS A 1 96 ? 4.125 16.079 -0.152 1.00 72.44 96 LYS A CA 1
ATOM 745 C C . LYS A 1 96 ? 3.463 15.796 1.196 1.00 72.44 96 LYS A C 1
ATOM 747 O O . LYS A 1 96 ? 3.505 16.646 2.077 1.00 72.44 96 LYS A O 1
ATOM 752 N N . ILE A 1 97 ? 2.838 14.629 1.341 1.00 71.25 97 ILE A N 1
ATOM 753 C CA . ILE A 1 97 ? 2.093 14.228 2.535 1.00 71.25 97 ILE A CA 1
ATOM 754 C C . ILE A 1 97 ? 2.677 12.904 3.023 1.00 71.25 97 ILE A C 1
ATOM 756 O O . ILE A 1 97 ? 2.900 11.990 2.229 1.00 71.25 97 ILE A O 1
ATOM 760 N N . ARG A 1 98 ? 2.957 12.832 4.324 1.00 72.56 98 ARG A N 1
ATOM 761 C CA . ARG A 1 98 ? 3.429 11.628 5.007 1.00 72.56 98 ARG A CA 1
ATOM 762 C C . ARG A 1 98 ? 2.497 11.367 6.173 1.00 72.56 98 ARG A C 1
ATOM 764 O O . ARG A 1 98 ? 2.448 12.181 7.093 1.00 72.56 98 ARG A O 1
ATOM 771 N N . PHE A 1 99 ? 1.771 10.261 6.134 1.00 69.88 99 PHE A N 1
ATOM 772 C CA . PHE A 1 99 ? 0.986 9.819 7.275 1.00 69.88 99 PHE A CA 1
ATOM 773 C C . PHE A 1 99 ? 1.798 8.804 8.086 1.00 69.88 99 PHE A C 1
ATOM 775 O O . PHE A 1 99 ? 2.619 8.056 7.552 1.00 69.88 99 PHE A O 1
ATOM 782 N N . THR A 1 100 ? 1.572 8.781 9.397 1.00 68.38 100 THR A N 1
ATOM 783 C CA . THR A 1 100 ? 2.338 7.964 10.352 1.00 68.38 100 THR A CA 1
ATOM 784 C C . THR A 1 100 ? 2.262 6.465 10.042 1.00 68.38 100 THR A C 1
ATOM 786 O O . THR A 1 100 ? 3.230 5.743 10.256 1.00 68.38 100 THR A O 1
ATOM 789 N N . ASN A 1 101 ? 1.144 6.015 9.463 1.00 68.69 101 ASN A N 1
ATOM 790 C CA . ASN A 1 101 ? 0.834 4.597 9.247 1.00 68.69 101 ASN A CA 1
ATOM 791 C C . ASN A 1 101 ? 1.183 4.106 7.830 1.00 68.69 101 ASN A C 1
ATOM 793 O O . ASN A 1 101 ? 0.824 2.996 7.455 1.00 68.69 101 ASN A O 1
ATOM 797 N N . GLU A 1 102 ? 1.870 4.925 7.028 1.00 70.44 102 GLU A N 1
ATOM 798 C CA . GLU A 1 102 ? 2.236 4.601 5.637 1.00 70.44 102 GLU A CA 1
ATOM 799 C C . GLU A 1 102 ? 3.637 4.028 5.481 1.00 70.44 102 GLU A C 1
ATOM 801 O O . GLU A 1 102 ? 4.069 3.736 4.366 1.00 70.44 102 GLU A O 1
ATOM 806 N N . GLY A 1 103 ? 4.367 3.923 6.592 1.00 74.94 103 GLY A N 1
ATOM 807 C CA . GLY A 1 103 ? 5.790 3.615 6.590 1.00 74.94 103 GLY A CA 1
ATOM 808 C C . GLY A 1 103 ? 6.125 2.355 5.800 1.00 74.94 103 GLY A C 1
ATOM 809 O O . GLY A 1 103 ? 7.093 2.379 5.049 1.00 74.94 103 GLY A O 1
ATOM 810 N N . ASP A 1 104 ? 5.309 1.305 5.914 1.00 86.19 104 ASP A N 1
ATOM 811 C CA . ASP A 1 104 ? 5.614 -0.000 5.330 1.00 86.19 104 ASP A CA 1
ATOM 812 C C . ASP A 1 104 ? 5.532 -0.012 3.795 1.00 86.19 104 ASP A C 1
ATOM 814 O O . ASP A 1 104 ? 6.509 -0.361 3.138 1.00 86.19 104 ASP A O 1
ATOM 818 N N . PHE A 1 105 ? 4.435 0.479 3.201 1.00 89.88 105 PHE A N 1
ATOM 819 C CA . PHE A 1 105 ? 4.277 0.532 1.738 1.00 89.88 105 PHE A CA 1
ATOM 820 C C . PHE A 1 105 ? 5.432 1.282 1.059 1.00 89.88 105 PHE A C 1
ATOM 822 O O . PHE A 1 105 ? 6.062 0.783 0.127 1.00 89.88 105 PHE A O 1
ATOM 829 N N . PHE A 1 106 ? 5.755 2.482 1.546 1.00 89.81 106 PHE A N 1
ATOM 830 C CA . PHE A 1 106 ? 6.814 3.285 0.938 1.00 89.81 106 PHE A CA 1
ATOM 831 C C . PHE A 1 106 ? 8.218 2.806 1.313 1.00 89.81 106 PHE A C 1
ATOM 833 O O . PHE A 1 106 ? 9.140 2.968 0.513 1.00 89.81 106 PHE A O 1
ATOM 840 N N . ALA A 1 107 ? 8.402 2.181 2.481 1.00 89.25 107 ALA A N 1
ATOM 841 C CA . ALA A 1 107 ? 9.654 1.502 2.801 1.00 89.25 107 ALA A CA 1
ATOM 842 C C . ALA A 1 107 ? 9.911 0.356 1.821 1.00 89.25 107 ALA A C 1
ATOM 844 O O . ALA A 1 107 ? 11.017 0.271 1.292 1.00 89.25 107 ALA A O 1
ATOM 845 N N . LYS A 1 108 ? 8.888 -0.444 1.497 1.00 92.06 108 LYS A N 1
ATOM 846 C CA . LYS A 1 108 ? 8.987 -1.509 0.494 1.00 92.06 108 LYS A CA 1
ATOM 847 C C . LYS A 1 108 ? 9.390 -0.972 -0.874 1.00 92.06 108 LYS A C 1
ATOM 849 O O . LYS A 1 108 ? 10.326 -1.490 -1.477 1.00 92.06 108 LYS A O 1
ATOM 854 N N . LEU A 1 109 ? 8.780 0.126 -1.327 1.00 91.12 109 LEU A N 1
ATOM 855 C CA . LEU A 1 109 ? 9.189 0.789 -2.572 1.00 91.12 109 LEU A CA 1
ATOM 856 C C . LEU A 1 109 ? 10.642 1.285 -2.528 1.00 91.12 109 LEU A C 1
ATOM 858 O O . LEU A 1 109 ? 11.403 1.071 -3.470 1.00 91.12 109 LEU A O 1
ATOM 862 N N . ARG A 1 110 ? 11.052 1.921 -1.429 1.00 90.06 110 ARG A N 1
ATOM 863 C CA . ARG A 1 110 ? 12.409 2.461 -1.255 1.00 90.06 110 ARG A CA 1
ATOM 864 C C . ARG A 1 110 ? 13.480 1.371 -1.169 1.00 90.06 110 ARG A C 1
ATOM 866 O O . ARG A 1 110 ? 14.607 1.597 -1.608 1.00 90.06 110 ARG A O 1
ATOM 873 N N . ASN A 1 111 ? 13.133 0.224 -0.595 1.00 90.69 111 ASN A N 1
ATOM 874 C CA . ASN A 1 111 ? 14.020 -0.921 -0.415 1.00 90.69 111 ASN A CA 1
ATOM 875 C C . ASN A 1 111 ? 14.030 -1.863 -1.629 1.00 90.69 111 ASN A C 1
ATOM 877 O O . ASN A 1 111 ? 14.859 -2.768 -1.678 1.00 90.69 111 ASN A O 1
ATOM 881 N N . GLY A 1 112 ? 13.132 -1.669 -2.601 1.00 88.38 112 GLY A N 1
ATOM 882 C CA . GLY A 1 112 ? 12.994 -2.578 -3.740 1.00 88.38 112 GLY A CA 1
ATOM 883 C C . GLY A 1 112 ? 12.280 -3.886 -3.399 1.00 88.38 112 GLY A C 1
ATOM 884 O O . GLY A 1 112 ? 12.447 -4.872 -4.107 1.00 88.38 112 GLY A O 1
ATOM 885 N N . GLU A 1 113 ? 11.485 -3.918 -2.329 1.00 92.62 113 GLU A N 1
ATOM 886 C CA . GLU A 1 113 ? 10.660 -5.067 -1.934 1.00 92.62 113 GLU A CA 1
ATOM 887 C C . GLU A 1 113 ? 9.368 -5.131 -2.767 1.00 92.62 113 GLU A C 1
ATOM 889 O O . GLU A 1 113 ? 8.251 -5.140 -2.251 1.00 92.62 113 GLU A O 1
ATOM 894 N N . PHE A 1 114 ? 9.525 -5.132 -4.087 1.00 93.12 114 PHE A N 1
ATOM 895 C CA . PHE A 1 114 ? 8.447 -5.272 -5.055 1.00 93.12 114 PHE A CA 1
ATOM 896 C C . PHE A 1 114 ? 8.962 -5.982 -6.305 1.00 93.12 114 PHE A C 1
ATOM 898 O O . PHE A 1 114 ? 10.156 -5.967 -6.602 1.00 93.12 114 PHE A O 1
ATOM 905 N N . LYS A 1 115 ? 8.058 -6.600 -7.063 1.00 92.44 115 LYS A N 1
ATOM 906 C CA . LYS A 1 115 ? 8.371 -7.212 -8.357 1.00 92.44 115 LYS A CA 1
ATOM 907 C C . LYS A 1 115 ? 7.702 -6.409 -9.454 1.00 92.44 115 LYS A C 1
ATOM 909 O O . LYS A 1 115 ? 6.507 -6.136 -9.375 1.00 92.44 115 LYS A O 1
ATOM 914 N N . PHE A 1 116 ? 8.471 -6.042 -10.469 1.00 92.56 116 PHE A N 1
ATOM 915 C CA . PHE A 1 116 ? 7.961 -5.403 -11.672 1.00 92.56 116 PHE A CA 1
ATOM 916 C C . PHE A 1 116 ? 8.429 -6.197 -12.888 1.00 92.56 116 PHE A C 1
ATOM 918 O O . PHE A 1 116 ? 9.619 -6.231 -13.189 1.00 92.56 116 PHE A O 1
ATOM 925 N N . GLU A 1 117 ? 7.499 -6.878 -13.553 1.00 92.00 117 GLU A N 1
ATOM 926 C CA . GLU A 1 117 ? 7.818 -7.865 -14.587 1.00 92.00 117 GLU A CA 1
ATOM 927 C C . GLU A 1 117 ? 7.012 -7.619 -15.858 1.00 92.00 117 GLU A C 1
ATOM 929 O O . GLU A 1 117 ? 5.792 -7.433 -15.817 1.00 92.00 117 GLU A O 1
ATOM 934 N N . LYS A 1 118 ? 7.693 -7.675 -17.004 1.00 91.06 118 LYS A N 1
ATOM 935 C CA . LYS A 1 118 ? 7.048 -7.674 -18.314 1.00 91.06 118 LYS A CA 1
ATOM 936 C C . LYS A 1 118 ? 6.536 -9.077 -18.640 1.00 91.06 118 LYS A C 1
ATOM 938 O O . LYS A 1 118 ? 7.291 -10.043 -18.607 1.00 91.06 118 LYS A O 1
ATOM 943 N N . GLN A 1 119 ? 5.264 -9.168 -18.993 1.00 90.50 119 GLN A N 1
ATOM 944 C CA . GLN A 1 119 ? 4.587 -10.400 -19.373 1.00 90.50 119 GLN A CA 1
ATOM 945 C C . GLN A 1 119 ? 4.732 -10.678 -20.879 1.00 90.50 119 GLN A C 1
ATOM 947 O O . GLN A 1 119 ? 5.080 -9.799 -21.677 1.00 90.50 119 GLN A O 1
ATOM 952 N N . ALA A 1 120 ? 4.443 -11.917 -21.286 1.00 88.38 120 ALA A N 1
ATOM 953 C CA . ALA A 1 120 ? 4.565 -12.364 -22.677 1.00 88.38 120 ALA A CA 1
ATOM 954 C C . ALA A 1 120 ? 3.617 -11.630 -23.648 1.00 88.38 120 ALA A C 1
ATOM 956 O O . ALA A 1 120 ? 3.939 -11.467 -24.822 1.00 88.38 120 ALA A O 1
ATOM 957 N N . ASP A 1 121 ? 2.475 -11.149 -23.155 1.00 88.44 121 ASP A N 1
ATOM 958 C CA . ASP A 1 121 ? 1.473 -10.382 -23.904 1.00 88.44 121 ASP A CA 1
ATOM 959 C C . ASP A 1 121 ? 1.793 -8.877 -23.992 1.00 88.44 121 ASP A C 1
ATOM 961 O O . ASP A 1 121 ? 0.948 -8.081 -24.400 1.00 88.44 121 ASP A O 1
ATOM 965 N N . ASN A 1 122 ? 3.019 -8.477 -23.626 1.00 87.75 122 ASN A N 1
ATOM 966 C CA . ASN A 1 122 ? 3.476 -7.087 -23.584 1.00 87.75 122 ASN A CA 1
ATOM 967 C C . ASN A 1 122 ? 2.738 -6.217 -22.541 1.00 87.75 122 ASN A C 1
ATOM 969 O O . ASN A 1 122 ? 2.817 -4.987 -22.606 1.00 87.75 122 ASN A O 1
ATOM 973 N N . SER A 1 123 ? 2.067 -6.844 -21.567 1.00 92.75 123 SER A N 1
ATOM 974 C CA . SER A 1 123 ? 1.630 -6.199 -20.327 1.00 92.75 123 SER A CA 1
ATOM 975 C C . SER A 1 123 ? 2.746 -6.193 -19.273 1.00 92.75 123 SER A C 1
ATOM 977 O O . SER A 1 123 ? 3.779 -6.849 -19.420 1.00 92.75 123 SER A O 1
ATOM 979 N N . TYR A 1 124 ? 2.556 -5.420 -18.210 1.00 93.50 124 TYR A N 1
ATOM 980 C CA . TYR A 1 124 ? 3.488 -5.281 -17.094 1.00 93.50 124 TYR A CA 1
ATOM 981 C C . TYR A 1 124 ? 2.760 -5.574 -15.795 1.00 93.50 124 TYR A C 1
ATOM 983 O O . TYR A 1 124 ? 1.615 -5.172 -15.626 1.00 93.50 124 TYR A O 1
ATOM 991 N N . THR A 1 125 ? 3.410 -6.263 -14.868 1.00 94.38 125 THR A N 1
ATOM 992 C CA . THR A 1 125 ? 2.829 -6.614 -13.572 1.00 94.38 125 THR A CA 1
ATOM 993 C C . THR A 1 125 ? 3.664 -6.026 -12.448 1.00 94.38 125 THR A C 1
ATOM 995 O O . THR A 1 125 ? 4.859 -6.294 -12.377 1.00 94.38 125 THR A O 1
ATOM 998 N N . LEU A 1 126 ? 3.024 -5.249 -11.571 1.00 94.94 126 LEU A N 1
ATOM 999 C CA . LEU A 1 126 ? 3.580 -4.780 -10.304 1.00 94.94 126 LEU A CA 1
ATOM 1000 C C . LEU A 1 126 ? 3.007 -5.630 -9.167 1.00 94.94 126 LEU A C 1
ATOM 1002 O O . LEU A 1 126 ? 1.788 -5.686 -9.001 1.00 94.94 126 LEU A O 1
ATOM 1006 N N . LYS A 1 127 ? 3.880 -6.249 -8.372 1.00 94.75 127 LYS A N 1
ATOM 1007 C CA . LYS A 1 127 ? 3.523 -6.973 -7.148 1.00 94.75 127 LYS A CA 1
ATOM 1008 C C . LYS A 1 127 ? 4.251 -6.387 -5.949 1.00 94.75 127 LYS A C 1
ATOM 1010 O O . LYS A 1 127 ? 5.473 -6.262 -5.973 1.00 94.75 127 LYS A O 1
ATOM 1015 N N . ILE A 1 128 ? 3.504 -6.073 -4.900 1.00 93.81 128 ILE A N 1
ATOM 1016 C CA . ILE A 1 128 ? 4.019 -5.652 -3.598 1.00 93.81 128 ILE A CA 1
ATOM 1017 C C . ILE A 1 128 ? 3.312 -6.513 -2.558 1.00 93.81 128 ILE A C 1
ATOM 1019 O O . ILE A 1 128 ? 2.092 -6.454 -2.431 1.00 93.81 128 ILE A O 1
ATOM 1023 N N . GLU A 1 129 ? 4.078 -7.337 -1.855 1.00 92.25 129 GLU A N 1
ATOM 1024 C CA . GLU A 1 129 ? 3.550 -8.339 -0.930 1.00 92.25 129 GLU A CA 1
ATOM 1025 C C . GLU A 1 129 ? 3.728 -7.894 0.528 1.00 92.25 129 GLU A C 1
ATOM 1027 O O . GLU A 1 129 ? 4.706 -7.225 0.892 1.00 92.25 129 GLU A O 1
ATOM 1032 N N . ASN A 1 130 ? 2.786 -8.329 1.361 1.00 90.19 130 ASN A N 1
ATOM 1033 C CA . ASN A 1 130 ? 2.751 -8.177 2.805 1.00 90.19 130 ASN A CA 1
ATOM 1034 C C . ASN A 1 130 ? 2.865 -6.717 3.265 1.00 90.19 130 ASN A C 1
ATOM 1036 O O . ASN A 1 130 ? 3.696 -6.400 4.115 1.00 90.19 130 ASN A O 1
ATOM 1040 N N . ILE A 1 131 ? 2.055 -5.825 2.685 1.00 89.62 131 ILE A N 1
ATOM 1041 C CA . ILE A 1 131 ? 1.976 -4.427 3.118 1.00 89.62 131 ILE A CA 1
ATOM 1042 C C . ILE A 1 131 ? 1.232 -4.376 4.446 1.00 89.62 131 ILE A C 1
ATOM 1044 O O . ILE A 1 131 ? 0.038 -4.678 4.509 1.00 89.62 131 ILE A O 1
ATOM 1048 N N . HIS A 1 13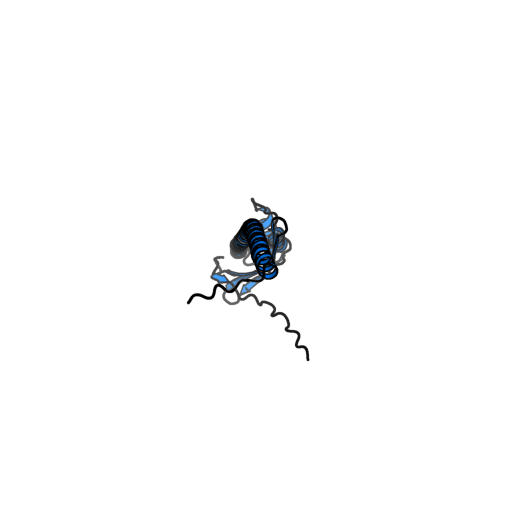2 ? 1.938 -3.974 5.493 1.00 88.81 132 HIS A N 1
ATOM 1049 C CA . HIS A 1 132 ? 1.410 -3.862 6.840 1.00 88.81 132 HIS A CA 1
ATOM 1050 C C . HIS A 1 132 ? 0.841 -2.465 7.103 1.00 88.81 132 HIS A C 1
ATOM 1052 O O . HIS A 1 132 ? 1.521 -1.451 6.937 1.00 88.81 132 HIS A O 1
ATOM 1058 N N . VAL A 1 133 ? -0.400 -2.408 7.583 1.00 84.69 133 VAL A N 1
ATOM 1059 C CA . VAL A 1 133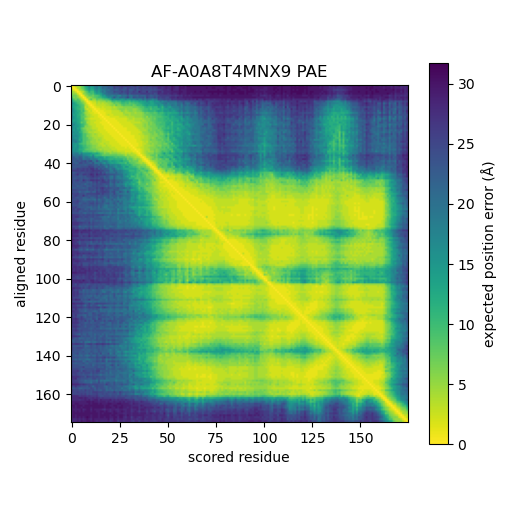 ? -1.015 -1.187 8.109 1.00 84.69 133 VAL A CA 1
ATOM 1060 C C . VAL A 1 133 ? -1.536 -1.409 9.518 1.00 84.69 133 VAL A C 1
ATOM 1062 O O . VAL A 1 133 ? -2.208 -2.399 9.816 1.00 84.69 133 VAL A O 1
ATOM 1065 N N . GLN A 1 134 ? -1.264 -0.433 10.375 1.00 84.19 134 GLN A N 1
ATOM 1066 C CA . GLN A 1 134 ? -1.677 -0.425 11.768 1.00 84.19 134 GLN A CA 1
ATOM 1067 C C . GLN A 1 134 ? -2.425 0.872 12.062 1.00 84.19 134 GLN A C 1
ATOM 1069 O O . GLN A 1 134 ? -1.942 1.961 11.759 1.00 84.19 134 GLN A O 1
ATOM 1074 N N . PHE A 1 135 ? -3.602 0.749 12.666 1.00 81.31 135 PHE A N 1
ATOM 1075 C CA . PHE A 1 135 ? -4.405 1.865 13.154 1.00 81.31 135 PHE A CA 1
ATOM 1076 C C . PHE A 1 135 ? -4.615 1.694 14.651 1.00 81.31 135 PHE A C 1
ATOM 1078 O O . PHE A 1 135 ? -4.917 0.593 15.117 1.00 81.31 135 PHE A O 1
ATOM 1085 N N . GLU A 1 136 ? -4.493 2.787 15.399 1.00 81.12 136 GLU A N 1
ATOM 1086 C CA . GLU A 1 136 ? -4.671 2.809 16.852 1.00 81.12 136 GLU A CA 1
ATOM 1087 C C . GLU A 1 136 ? -5.632 3.930 17.252 1.00 81.12 136 GLU A C 1
ATOM 1089 O O . GLU A 1 136 ? -5.522 5.058 16.773 1.00 81.12 136 GLU A O 1
ATOM 1094 N N . SER A 1 137 ? -6.591 3.615 18.126 1.00 77.19 137 SER A N 1
ATOM 1095 C CA . SER A 1 137 ? -7.498 4.596 18.727 1.00 77.19 137 SER A CA 1
ATOM 1096 C C . SER A 1 137 ? -7.814 4.203 20.170 1.00 77.19 137 SER A C 1
ATOM 1098 O O . SER A 1 137 ? -8.566 3.259 20.437 1.00 77.19 137 SER A O 1
ATOM 1100 N N . GLY A 1 138 ? -7.207 4.917 21.122 1.00 78.81 138 GLY A N 1
ATOM 1101 C CA . GLY A 1 138 ? -7.301 4.602 22.548 1.00 78.81 138 GLY A CA 1
ATOM 1102 C C . GLY A 1 138 ? -6.710 3.224 22.859 1.00 78.81 138 GLY A C 1
ATOM 1103 O O . GLY A 1 138 ? -5.517 3.011 22.680 1.00 78.81 138 GLY A O 1
ATOM 1104 N N . TYR A 1 139 ? -7.554 2.295 23.316 1.00 77.44 139 TYR A N 1
ATOM 1105 C CA . TYR A 1 139 ? -7.176 0.901 23.598 1.00 77.44 139 TYR A CA 1
ATOM 1106 C C . TYR A 1 139 ? -7.452 -0.062 22.434 1.00 77.44 139 TYR A C 1
ATOM 1108 O O . TYR A 1 139 ? -7.195 -1.257 22.554 1.00 77.44 139 TYR A O 1
ATOM 1116 N N . ASN A 1 140 ? -8.005 0.432 21.323 1.00 73.75 140 ASN A N 1
ATOM 1117 C CA . ASN A 1 140 ? -8.304 -0.390 20.157 1.00 73.75 140 ASN A CA 1
ATOM 1118 C C . ASN A 1 140 ? -7.147 -0.329 19.162 1.00 73.75 140 ASN A C 1
ATOM 1120 O O . ASN A 1 140 ? -6.633 0.751 18.862 1.00 73.75 140 ASN A O 1
ATOM 1124 N N . LYS A 1 141 ? -6.790 -1.492 18.618 1.00 81.50 141 LYS A N 1
ATOM 1125 C CA . LYS A 1 141 ? -5.768 -1.661 17.588 1.00 81.50 141 LYS A CA 1
ATOM 1126 C C . LYS A 1 141 ? -6.340 -2.497 16.449 1.00 81.50 141 LYS A C 1
ATOM 1128 O O . LYS A 1 141 ? -6.922 -3.551 16.697 1.00 81.50 141 LYS A O 1
ATOM 1133 N N . ILE A 1 142 ? -6.185 -2.024 15.216 1.00 80.50 142 ILE A N 1
ATOM 1134 C CA . ILE A 1 142 ? -6.494 -2.793 14.008 1.00 80.50 142 ILE A CA 1
ATOM 1135 C C . ILE A 1 142 ? -5.206 -2.923 13.211 1.00 80.50 142 ILE A C 1
ATOM 1137 O O . ILE A 1 142 ? -4.628 -1.923 12.792 1.00 80.50 142 ILE A O 1
ATOM 1141 N N . GLU A 1 143 ? -4.789 -4.161 12.986 1.00 85.31 143 GLU A N 1
ATOM 1142 C CA . GLU A 1 143 ? -3.681 -4.508 12.103 1.00 85.31 143 GLU A CA 1
ATOM 1143 C C . GLU A 1 143 ? -4.232 -5.241 10.886 1.00 85.31 143 GLU A C 1
ATOM 1145 O O . GLU A 1 143 ? -5.108 -6.104 11.009 1.00 85.31 143 GLU A O 1
ATOM 1150 N N . ARG A 1 144 ? -3.740 -4.886 9.701 1.00 83.31 144 ARG A N 1
ATOM 1151 C CA . ARG A 1 144 ? -4.047 -5.597 8.463 1.00 83.31 144 ARG A CA 1
ATOM 1152 C C . ARG A 1 144 ? -2.794 -5.714 7.621 1.00 83.31 144 ARG A C 1
ATOM 1154 O O . ARG A 1 144 ? -2.031 -4.761 7.513 1.00 83.31 144 ARG A O 1
ATOM 1161 N N . ASN A 1 145 ? -2.660 -6.866 6.981 1.00 88.06 145 ASN A N 1
ATOM 1162 C CA . ASN A 1 145 ? -1.713 -7.067 5.901 1.00 88.06 145 ASN A CA 1
ATOM 1163 C C . ASN A 1 145 ? -2.505 -7.231 4.610 1.00 88.06 145 ASN A C 1
ATOM 1165 O O . ASN A 1 145 ? -3.571 -7.854 4.614 1.00 88.06 145 ASN A O 1
ATOM 1169 N N . PHE A 1 146 ? -2.003 -6.667 3.523 1.00 88.50 146 PHE A N 1
ATOM 1170 C CA . PHE A 1 146 ? -2.571 -6.884 2.202 1.00 88.50 146 PHE A CA 1
ATOM 1171 C C . PHE A 1 146 ? -1.493 -6.845 1.131 1.00 88.50 146 PHE A C 1
ATOM 1173 O O . PHE A 1 146 ? -0.419 -6.275 1.315 1.00 88.50 146 PHE A O 1
ATOM 1180 N N . ASP A 1 147 ? -1.822 -7.446 -0.001 1.00 91.44 147 ASP A N 1
ATOM 1181 C CA . ASP A 1 147 ? -0.961 -7.498 -1.168 1.00 91.44 147 ASP A CA 1
ATOM 1182 C C . ASP A 1 147 ? -1.536 -6.593 -2.255 1.00 91.44 147 ASP A C 1
ATOM 1184 O O . ASP A 1 147 ? -2.753 -6.457 -2.403 1.00 91.44 147 ASP A O 1
ATOM 1188 N N . ILE A 1 148 ? -0.652 -5.986 -3.038 1.00 92.88 148 ILE A N 1
ATOM 1189 C CA . ILE A 1 148 ? -1.011 -5.236 -4.237 1.00 92.88 148 ILE A CA 1
ATOM 1190 C C . ILE A 1 148 ? -0.462 -5.999 -5.434 1.00 92.88 148 ILE A C 1
ATOM 1192 O O . ILE A 1 148 ? 0.738 -6.244 -5.525 1.00 92.88 148 ILE A O 1
ATOM 1196 N N . CYS A 1 149 ? -1.343 -6.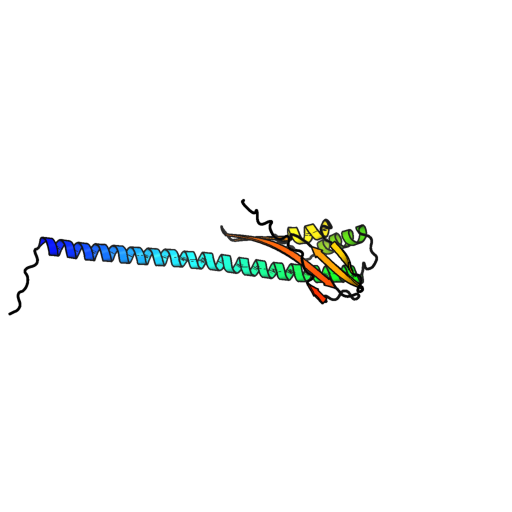349 -6.366 1.00 94.56 149 CYS A N 1
ATOM 1197 C CA . CYS A 1 149 ? -0.997 -7.013 -7.616 1.00 94.56 149 CYS A CA 1
ATOM 1198 C C . CYS A 1 149 ? -1.755 -6.325 -8.740 1.00 94.56 149 CYS A C 1
ATOM 1200 O O . CYS A 1 149 ? -2.965 -6.488 -8.853 1.00 94.56 149 CYS A O 1
ATOM 1202 N N . GLN A 1 150 ? -1.056 -5.556 -9.566 1.00 95.75 150 GLN A N 1
ATOM 1203 C CA . GLN A 1 150 ? -1.670 -4.740 -10.610 1.00 95.75 150 GLN A CA 1
ATOM 1204 C C . GLN A 1 150 ? -1.025 -5.009 -11.962 1.00 95.75 150 GLN A C 1
ATOM 1206 O O . GLN A 1 150 ? 0.200 -5.103 -12.071 1.00 95.75 150 GLN A O 1
ATOM 1211 N N . THR A 1 151 ? -1.853 -5.087 -12.999 1.00 95.62 151 THR A N 1
ATOM 1212 C CA . THR A 1 151 ? -1.426 -5.259 -14.386 1.00 95.62 151 THR A CA 1
ATOM 1213 C C . THR A 1 151 ? -1.650 -3.976 -15.182 1.00 95.62 151 THR A C 1
ATOM 1215 O O . THR A 1 151 ? -2.712 -3.351 -15.117 1.00 95.62 151 THR A O 1
ATOM 1218 N N . PHE A 1 152 ? -0.646 -3.601 -15.968 1.00 96.25 152 PHE A N 1
ATOM 1219 C CA . PHE A 1 152 ? -0.596 -2.394 -16.785 1.00 96.25 152 PHE A CA 1
ATOM 1220 C C . PHE A 1 152 ? -0.379 -2.754 -18.252 1.00 96.25 152 PHE A C 1
ATOM 1222 O O . PHE A 1 152 ? 0.340 -3.702 -18.574 1.00 96.25 152 PHE A O 1
ATOM 1229 N N . ASN A 1 153 ? -0.979 -1.987 -19.159 1.00 94.38 153 ASN A N 1
ATOM 1230 C CA . ASN A 1 153 ? -0.732 -2.139 -20.591 1.00 94.38 153 ASN A CA 1
ATOM 1231 C C . ASN A 1 153 ? 0.610 -1.493 -20.979 1.00 94.38 153 ASN A C 1
ATOM 1233 O O . ASN A 1 153 ? 1.285 -0.874 -20.159 1.00 94.38 153 ASN A O 1
ATOM 1237 N N . SER A 1 154 ? 0.986 -1.572 -22.255 1.00 92.75 154 SER A N 1
ATOM 1238 C CA . SER A 1 154 ? 2.227 -0.967 -22.758 1.00 92.75 154 SER A CA 1
ATOM 1239 C C . SER A 1 154 ? 2.280 0.564 -22.695 1.00 92.75 154 SER A C 1
ATOM 1241 O O . SER A 1 154 ? 3.349 1.131 -22.902 1.00 92.75 154 SER A O 1
ATOM 1243 N N . ASN A 1 155 ? 1.148 1.225 -22.444 1.00 93.31 155 ASN A N 1
ATOM 1244 C CA . ASN A 1 155 ? 1.041 2.676 -22.278 1.00 93.31 155 ASN A CA 1
ATOM 1245 C C . ASN A 1 155 ? 1.078 3.088 -20.793 1.00 93.31 155 ASN A C 1
ATOM 1247 O O . ASN A 1 155 ? 1.013 4.275 -20.477 1.00 93.31 155 ASN A O 1
ATOM 1251 N N . GLY A 1 156 ? 1.173 2.115 -19.880 1.00 89.81 156 GLY A N 1
ATOM 1252 C CA . GLY A 1 156 ? 1.159 2.329 -18.438 1.00 89.81 156 GLY A CA 1
ATOM 1253 C C . GLY A 1 156 ? -0.238 2.518 -17.847 1.00 89.81 156 GLY A C 1
ATOM 1254 O O . GLY A 1 156 ? -0.346 2.919 -16.693 1.00 89.81 156 GLY A O 1
ATOM 1255 N N . ASP A 1 157 ? -1.311 2.251 -18.592 1.00 94.31 157 ASP A N 1
ATOM 1256 C CA . ASP A 1 157 ? -2.665 2.313 -18.040 1.00 94.31 157 ASP A CA 1
ATOM 1257 C C . ASP A 1 157 ? -3.017 1.007 -17.327 1.00 94.31 157 ASP A C 1
ATOM 1259 O O . ASP A 1 157 ? -2.723 -0.088 -17.815 1.00 94.31 157 ASP A O 1
ATOM 1263 N N . PHE A 1 158 ? -3.658 1.140 -16.167 1.00 94.88 158 PHE A N 1
ATOM 1264 C CA . PHE A 1 158 ? -4.134 0.022 -15.362 1.00 94.88 158 PHE A CA 1
ATOM 1265 C C . PHE A 1 158 ? -5.221 -0.763 -16.111 1.00 94.88 158 PHE A C 1
ATOM 1267 O O . PHE A 1 158 ? -6.198 -0.180 -16.581 1.00 94.88 158 PHE A O 1
ATOM 1274 N N . ILE A 1 159 ? -5.045 -2.083 -16.214 1.00 92.75 159 I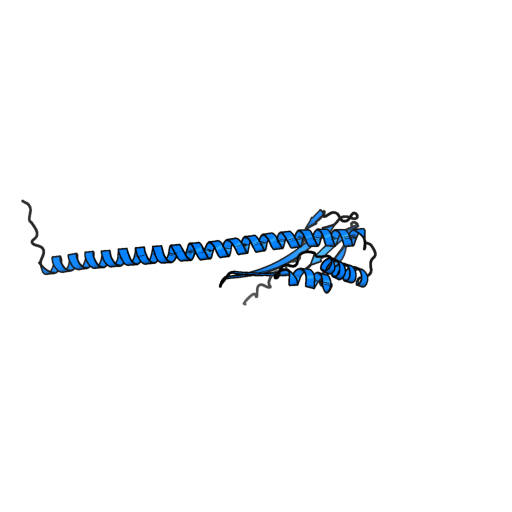LE A N 1
ATOM 1275 C CA . ILE A 1 159 ? -5.986 -2.996 -16.884 1.00 92.75 159 ILE A CA 1
ATOM 1276 C C . ILE A 1 159 ? -6.822 -3.766 -15.858 1.00 92.75 159 ILE A C 1
ATOM 1278 O O . ILE A 1 159 ? -8.005 -4.015 -16.083 1.00 92.75 159 ILE A O 1
ATOM 1282 N N . GLY A 1 160 ? -6.215 -4.152 -14.737 1.00 92.19 160 GLY A N 1
ATOM 1283 C CA . GLY A 1 160 ? -6.875 -4.933 -13.702 1.00 92.19 160 GLY A CA 1
ATOM 1284 C C . GLY A 1 160 ? -5.896 -5.487 -12.678 1.00 92.19 160 GLY A C 1
ATOM 1285 O O . GLY A 1 160 ? -4.677 -5.376 -12.834 1.00 92.19 160 GLY A O 1
ATOM 1286 N N . ASP A 1 161 ? -6.447 -6.091 -11.633 1.00 91.75 161 ASP A N 1
ATOM 1287 C CA . ASP A 1 161 ? -5.656 -6.755 -10.606 1.00 91.75 161 ASP A CA 1
ATOM 1288 C C . ASP A 1 161 ? -5.205 -8.136 -11.093 1.00 91.75 161 ASP A C 1
ATOM 1290 O O . ASP A 1 161 ? -5.976 -8.890 -11.698 1.00 91.75 161 ASP A O 1
ATOM 1294 N N . CYS A 1 162 ? -3.950 -8.485 -10.822 1.00 87.00 162 CYS A N 1
ATOM 1295 C CA . CYS A 1 162 ? -3.461 -9.833 -11.074 1.00 87.00 162 CYS A CA 1
ATOM 1296 C C . 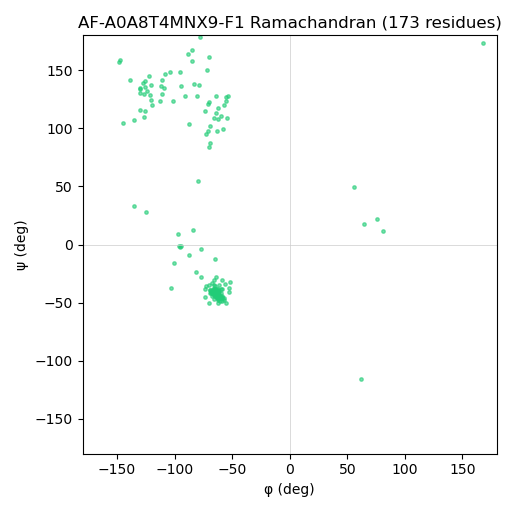CYS A 1 162 ? -3.790 -10.762 -9.902 1.00 87.00 162 CYS A C 1
ATOM 1298 O O . CYS A 1 162 ? -4.010 -10.329 -8.770 1.00 87.00 162 CYS A O 1
ATOM 1300 N N . LYS A 1 163 ? -3.825 -12.073 -10.169 1.00 75.75 163 LYS A N 1
ATOM 1301 C CA . LYS A 1 163 ? -3.992 -13.061 -9.101 1.00 75.75 163 LYS A CA 1
ATOM 1302 C C . LYS A 1 163 ? -2.778 -12.990 -8.178 1.00 75.75 163 LYS A C 1
ATOM 1304 O O . LYS A 1 163 ? -1.659 -13.299 -8.588 1.00 75.75 163 LYS A O 1
ATOM 1309 N N . VAL A 1 164 ? -3.019 -12.558 -6.946 1.00 61.53 164 VAL A N 1
ATOM 1310 C CA . VAL A 1 164 ? -2.092 -12.761 -5.839 1.00 61.53 164 VAL A CA 1
ATOM 1311 C C . VAL A 1 164 ? -2.158 -14.247 -5.510 1.00 61.53 164 VAL A C 1
ATOM 1313 O O . VAL A 1 164 ? -3.237 -14.759 -5.202 1.00 61.53 164 VAL A O 1
ATOM 1316 N N . ASP A 1 165 ? -1.032 -14.948 -5.600 1.00 54.12 165 ASP A N 1
ATOM 1317 C CA . ASP A 1 165 ? -0.924 -16.290 -5.036 1.00 54.12 165 ASP A CA 1
ATOM 1318 C C . ASP A 1 165 ? -0.923 -16.131 -3.517 1.00 54.12 165 ASP A C 1
ATOM 1320 O O . ASP A 1 165 ? 0.128 -16.020 -2.893 1.00 54.12 165 ASP A O 1
ATOM 1324 N N . ILE A 1 166 ? -2.112 -16.033 -2.918 1.00 49.75 166 ILE A N 1
ATOM 1325 C CA . ILE A 1 166 ? -2.241 -16.024 -1.464 1.00 49.75 166 ILE A CA 1
ATOM 1326 C C . ILE A 1 166 ? -1.701 -17.381 -1.002 1.00 49.75 166 ILE A C 1
ATOM 1328 O O . ILE A 1 166 ? -2.274 -18.406 -1.396 1.00 49.75 166 ILE A O 1
ATOM 1332 N N . PRO A 1 167 ? -0.621 -17.440 -0.201 1.00 44.84 167 PRO A N 1
ATOM 1333 C CA . PRO A 1 167 ? -0.191 -18.699 0.372 1.00 44.84 167 PRO A CA 1
ATOM 1334 C C . PRO A 1 167 ? -1.351 -19.229 1.213 1.00 44.84 167 PRO A C 1
ATOM 1336 O O . PRO A 1 167 ? -1.726 -18.640 2.227 1.00 44.84 167 PRO A O 1
ATOM 1339 N N . VAL A 1 168 ? -1.965 -20.319 0.750 1.00 44.53 168 VAL A N 1
ATOM 1340 C CA . VAL A 1 168 ? -2.978 -21.039 1.518 1.00 44.53 168 VAL A CA 1
ATOM 1341 C C . VAL A 1 168 ? -2.298 -21.425 2.831 1.00 44.53 168 VAL A C 1
ATOM 1343 O O . VAL A 1 168 ? -1.270 -22.108 2.773 1.00 44.53 168 VAL A O 1
ATOM 1346 N N . PRO A 1 169 ? -2.792 -20.977 4.002 1.00 44.34 169 PRO A N 1
ATOM 1347 C CA . PRO A 1 169 ? -2.207 -21.392 5.264 1.00 44.34 169 PRO A CA 1
ATOM 1348 C C . PRO A 1 169 ? -2.235 -22.916 5.289 1.00 44.34 169 PRO A C 1
ATOM 1350 O O . PRO A 1 169 ? -3.287 -23.520 5.064 1.00 44.34 169 PRO A O 1
ATOM 1353 N N . ALA A 1 170 ? -1.063 -23.526 5.473 1.00 44.59 170 ALA A N 1
ATOM 1354 C CA . ALA A 1 170 ? -0.934 -24.968 5.555 1.00 44.59 170 ALA A CA 1
ATOM 1355 C C . ALA A 1 170 ? -1.889 -25.452 6.649 1.00 44.59 170 ALA A C 1
ATOM 1357 O O . ALA A 1 170 ? -1.687 -25.169 7.828 1.00 44.59 170 ALA A O 1
ATOM 1358 N N . ILE A 1 171 ? -2.972 -26.117 6.245 1.00 47.00 171 ILE A N 1
ATOM 1359 C CA . ILE A 1 171 ? -3.854 -26.790 7.185 1.00 47.00 171 ILE A CA 1
ATOM 1360 C C . ILE A 1 171 ? -3.020 -27.950 7.704 1.00 47.00 171 ILE A C 1
ATOM 1362 O O . ILE A 1 171 ? -2.790 -28.927 6.992 1.00 47.00 171 ILE A O 1
ATOM 1366 N N . GLU A 1 172 ? -2.496 -27.782 8.911 1.00 45.16 172 GLU A N 1
ATOM 1367 C CA . GLU A 1 172 ? -1.813 -28.821 9.658 1.00 45.16 172 GLU A CA 1
ATOM 1368 C C . GLU A 1 172 ? -2.813 -29.975 9.815 1.00 45.16 172 GLU A C 1
ATOM 1370 O O . GLU A 1 172 ? -3.761 -29.902 10.597 1.00 45.16 172 GLU A O 1
ATOM 1375 N N . GLN A 1 173 ? -2.686 -31.002 8.969 1.00 40.84 173 GLN A N 1
ATOM 1376 C CA . GLN A 1 173 ? -3.462 -32.224 9.116 1.00 40.84 173 GLN A CA 1
ATOM 1377 C C . GLN A 1 173 ? -2.917 -32.947 10.342 1.00 40.84 173 GLN A C 1
ATOM 1379 O O . GLN A 1 173 ? -1.891 -33.622 10.284 1.00 40.84 173 GLN A O 1
ATOM 1384 N N . THR A 1 174 ? -3.590 -32.760 11.472 1.00 48.31 174 THR A N 1
ATOM 1385 C CA . THR A 1 174 ? -3.429 -33.609 12.643 1.00 48.31 174 THR A CA 1
ATOM 1386 C C . THR A 1 174 ? -3.938 -35.007 12.291 1.00 48.31 174 THR A C 1
ATOM 1388 O O . THR A 1 174 ? -5.136 -35.205 12.085 1.00 48.31 174 THR A O 1
ATOM 1391 N N . ASN A 1 175 ? -3.001 -35.951 12.163 1.00 52.88 175 ASN A N 1
ATOM 1392 C CA . ASN A 1 175 ? -3.279 -37.392 12.133 1.00 52.88 175 ASN A CA 1
ATOM 1393 C C . ASN A 1 175 ? -3.754 -37.889 13.500 1.00 52.88 175 ASN A C 1
ATOM 1395 O O . ASN A 1 175 ? -3.223 -37.387 14.519 1.00 52.88 175 ASN A O 1
#

Mean predicted aligned error: 12.71 Å

Secondary structure (DSSP, 8-state):
--------HHHHHHHHHHHHHHHHHHHHHHHHHHHHHHHHHHHHHHHHHHHHHHHHHHHHHHHHHHHHHHHHHHH-TT--HHHHHHHHHHHHHT-S---GGGHHHHHHHHHT-SEEEE-TTS-EEEEEEEEEEEEEETTEEEEEEEEEEEEE-TTS-EEEE--------------

Radius of gyration: 31.03 Å; Cα contacts (8 Å, |Δi|>4): 171; chains: 1; bounding box: 88×54×82 Å

pLDDT: mean 81.23, std 14.32, range [38.66, 96.25]